Protein AF-A0AAU9RGH9-F1 (afdb_monomer)

InterPro domains:
  IPR029033 Histidine phosphatase superfamily [G3DSA:3.40.50.1240] (1-95)
  IPR029033 Histidine phosphatase superfamily [SSF53254] (16-70)
  I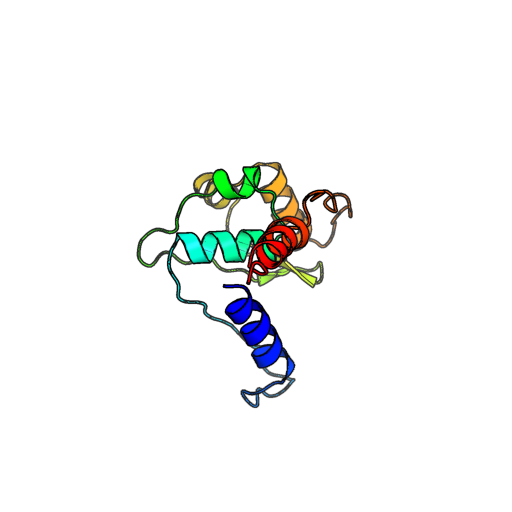PR052765 Phosphoglycerate Mutase-Related [PTHR46192] (3-127)

Solvent-accessible surface area (backbone atoms only — not comparable to full-atom values): 8126 Å² total; per-residue (Å²): 108,69,71,53,56,54,49,49,51,47,48,60,73,66,44,71,80,70,65,55,94,88,57,89,86,82,86,86,88,87,77,52,40,68,60,50,49,53,50,50,24,64,71,72,60,50,47,72,72,57,49,71,46,42,55,68,59,56,93,91,58,83,85,64,69,45,76,22,72,53,75,38,73,19,45,46,83,81,48,54,73,66,57,45,44,73,39,33,48,50,71,69,56,48,53,52,26,47,28,26,42,76,41,72,60,73,86,77,77,78,77,51,91,68,50,65,63,61,66,51,55,63,59,68,69,70,76,84,83,131

Sequence (130 aa):
MLRFLESLWRDVDMNRHQVDPSSELNLVIVSHGLTSRVFLMKWFKWTVEEFERLNNFGNCEFRVMELGASGEYTFGIHHSEEEMLAWGMSKNMIDDQMGRVDGSRDTSNDCCPLHLDEYFDLLDETDDED

pLDDT: mean 78.52, std 18.24, range [40.56, 97.12]

Ra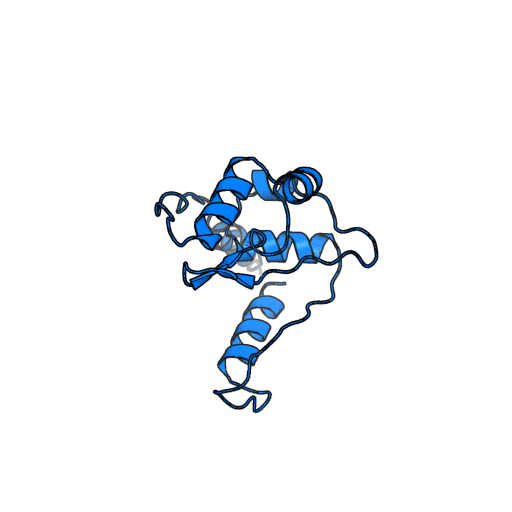dius of gyration: 16.72 Å; Cα contacts (8 Å, |Δi|>4): 103; chains: 1; bounding box: 46×41×41 Å

Mean predicted aligned error: 10.4 Å

Structure (mmCIF, N/CA/C/O backbone):
data_AF-A0AAU9RGH9-F1
#
_entry.id   AF-A0AAU9RGH9-F1
#
loop_
_atom_site.group_PDB
_atom_site.id
_atom_site.type_symbol
_atom_site.label_atom_id
_atom_site.label_alt_id
_atom_site.label_comp_id
_atom_site.label_asym_id
_atom_site.label_entity_id
_atom_site.label_seq_id
_atom_site.pdbx_PDB_ins_code
_atom_site.Cartn_x
_atom_site.Cartn_y
_atom_site.Cartn_z
_atom_site.occupancy
_atom_site.B_iso_or_equiv
_atom_site.auth_seq_id
_atom_site.auth_comp_id
_atom_site.auth_asym_id
_atom_site.auth_atom_id
_atom_site.pdbx_PDB_model_num
ATOM 1 N N . MET A 1 1 ? 13.780 8.301 1.127 1.00 55.81 1 MET A N 1
ATOM 2 C CA . MET A 1 1 ? 12.506 7.664 0.716 1.00 55.81 1 MET A CA 1
ATOM 3 C C . MET A 1 1 ? 11.568 8.647 0.012 1.00 55.81 1 MET A C 1
ATOM 5 O O . MET A 1 1 ? 11.023 8.285 -1.017 1.00 55.81 1 MET A O 1
ATOM 9 N N . LEU A 1 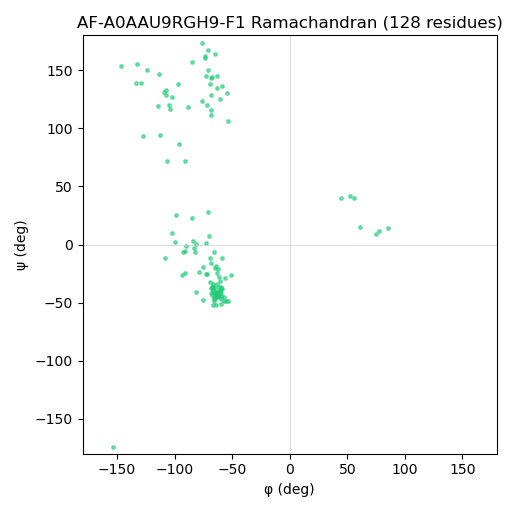2 ? 11.449 9.899 0.476 1.00 50.94 2 LEU A N 1
ATOM 10 C CA . LEU A 1 2 ? 10.700 10.970 -0.213 1.00 50.94 2 LEU A CA 1
ATOM 11 C C . LEU A 1 2 ? 11.141 11.185 -1.670 1.00 50.94 2 LEU A C 1
ATOM 13 O O . LEU A 1 2 ? 10.320 11.082 -2.575 1.00 50.94 2 LEU A O 1
ATOM 17 N N . ARG A 1 3 ? 12.457 11.291 -1.910 1.00 64.62 3 ARG A N 1
ATOM 18 C CA . ARG A 1 3 ? 13.022 11.351 -3.272 1.00 64.62 3 ARG A CA 1
ATOM 19 C C . ARG A 1 3 ? 12.637 10.162 -4.159 1.00 64.62 3 ARG A C 1
ATOM 21 O O . ARG A 1 3 ? 12.584 10.313 -5.369 1.00 64.62 3 ARG A O 1
ATOM 28 N N . PHE A 1 4 ? 12.384 8.987 -3.575 1.00 73.12 4 PHE A N 1
ATOM 29 C CA . PHE A 1 4 ? 11.984 7.806 -4.341 1.00 73.12 4 PHE A CA 1
ATOM 30 C C . PHE A 1 4 ? 10.528 7.912 -4.796 1.00 73.12 4 PHE A C 1
ATOM 32 O O . PHE A 1 4 ? 10.265 7.724 -5.973 1.00 73.12 4 PHE A O 1
ATOM 39 N N . LEU A 1 5 ? 9.605 8.264 -3.896 1.00 67.56 5 LEU A N 1
ATOM 40 C CA . LEU A 1 5 ? 8.184 8.418 -4.226 1.00 67.56 5 LEU A CA 1
ATOM 41 C C . LEU A 1 5 ? 7.939 9.550 -5.227 1.00 67.56 5 LEU A C 1
ATOM 43 O O . LEU A 1 5 ? 7.194 9.365 -6.182 1.00 67.56 5 LEU A O 1
ATOM 47 N N . GLU A 1 6 ? 8.589 10.697 -5.034 1.00 66.81 6 GLU A N 1
ATOM 48 C CA . GLU A 1 6 ? 8.470 11.824 -5.963 1.00 66.81 6 GLU A CA 1
ATOM 49 C C . GLU A 1 6 ? 9.112 11.535 -7.321 1.00 66.81 6 GLU A C 1
ATOM 51 O O . GLU A 1 6 ? 8.532 11.874 -8.351 1.00 66.81 6 GLU A O 1
ATOM 56 N N . SER A 1 7 ? 10.289 10.893 -7.348 1.00 72.00 7 SER A N 1
ATOM 57 C CA . SER A 1 7 ? 10.906 10.477 -8.614 1.00 72.00 7 SER A CA 1
ATOM 58 C C . SER A 1 7 ? 10.049 9.436 -9.318 1.00 72.00 7 SER A C 1
ATOM 60 O O . SER A 1 7 ? 9.861 9.548 -10.519 1.00 72.00 7 SER A O 1
ATOM 62 N N . LEU A 1 8 ? 9.491 8.470 -8.584 1.00 74.56 8 LEU A N 1
ATOM 63 C CA . LEU A 1 8 ? 8.608 7.447 -9.135 1.00 74.56 8 LEU A CA 1
ATOM 64 C C . LEU A 1 8 ? 7.373 8.082 -9.777 1.00 74.56 8 LEU A C 1
ATOM 66 O O . LEU A 1 8 ? 7.077 7.797 -10.932 1.00 74.56 8 LEU A O 1
ATOM 70 N N . TRP A 1 9 ? 6.686 8.969 -9.052 1.00 67.25 9 TRP A N 1
ATOM 71 C CA . TRP A 1 9 ? 5.525 9.685 -9.578 1.00 67.25 9 TRP A CA 1
ATOM 72 C C . TRP A 1 9 ? 5.873 10.514 -10.811 1.00 67.25 9 TRP A C 1
ATOM 74 O O . TRP A 1 9 ? 5.150 10.451 -11.799 1.00 67.25 9 TRP A O 1
ATOM 84 N N . ARG A 1 10 ? 6.997 11.239 -10.792 1.00 71.44 10 ARG A N 1
ATOM 85 C CA . ARG A 1 10 ? 7.466 11.991 -11.963 1.00 71.44 10 ARG A CA 1
ATOM 86 C C . ARG A 1 10 ? 7.817 11.085 -13.136 1.00 71.44 10 ARG A C 1
ATOM 88 O O . ARG A 1 10 ? 7.473 11.415 -14.260 1.00 71.44 10 ARG A O 1
ATOM 95 N N . ASP A 1 11 ? 8.489 9.963 -12.907 1.00 69.94 11 ASP A N 1
ATOM 96 C CA . ASP A 1 11 ? 8.873 9.043 -13.981 1.00 69.94 11 ASP A CA 1
ATOM 97 C C . ASP A 1 11 ? 7.635 8.376 -14.618 1.00 69.94 11 ASP A C 1
ATOM 99 O O . ASP A 1 11 ? 7.606 8.198 -15.841 1.00 69.94 11 ASP A O 1
ATOM 103 N N . VAL A 1 12 ? 6.598 8.079 -13.820 1.00 68.75 12 VAL A N 1
ATOM 104 C CA . VAL A 1 12 ? 5.283 7.610 -14.298 1.00 68.75 12 VAL A CA 1
ATOM 105 C C . VAL A 1 12 ? 4.560 8.708 -15.090 1.00 68.75 12 VAL A C 1
ATOM 107 O O . VAL A 1 12 ? 4.163 8.472 -16.228 1.00 68.75 12 VAL A O 1
ATOM 110 N N . ASP A 1 13 ? 4.436 9.913 -14.529 1.00 64.31 13 ASP A N 1
ATOM 111 C CA . ASP A 1 13 ? 3.696 11.041 -15.121 1.00 64.31 13 ASP A CA 1
ATOM 112 C C . ASP A 1 13 ? 4.351 11.579 -16.405 1.00 64.31 13 ASP A C 1
ATOM 114 O O . ASP A 1 13 ? 3.685 11.868 -17.397 1.00 64.31 13 ASP A O 1
ATOM 118 N N . MET A 1 14 ? 5.686 11.624 -16.450 1.00 64.81 14 MET A N 1
ATOM 119 C CA . MET A 1 14 ? 6.434 12.070 -17.630 1.00 64.81 14 MET A CA 1
ATOM 120 C C . MET A 1 14 ? 6.408 11.058 -18.787 1.00 64.81 14 MET A C 1
ATOM 122 O O . MET A 1 14 ? 7.051 11.302 -19.810 1.00 64.81 14 MET A O 1
ATOM 126 N N . ASN A 1 15 ? 5.715 9.920 -18.631 1.00 61.25 15 ASN A N 1
ATOM 127 C CA . ASN A 1 15 ? 5.664 8.815 -19.588 1.00 61.25 15 ASN A CA 1
ATOM 128 C C . ASN A 1 15 ? 7.060 8.478 -20.149 1.00 61.25 15 ASN A C 1
ATOM 130 O O . ASN A 1 15 ? 7.266 8.245 -21.345 1.00 61.25 15 ASN A O 1
ATOM 134 N N . ARG A 1 16 ? 8.069 8.507 -19.266 1.00 56.69 16 ARG A N 1
ATOM 135 C CA . ARG A 1 16 ? 9.487 8.425 -19.646 1.00 56.69 16 ARG A CA 1
ATOM 136 C C . ARG A 1 16 ? 9.829 7.100 -20.328 1.00 56.69 16 ARG A C 1
ATOM 138 O O . ARG A 1 16 ? 10.809 7.007 -21.065 1.00 56.69 16 ARG A O 1
ATOM 145 N N . HIS A 1 17 ? 8.996 6.091 -20.098 1.00 57.62 17 HIS A N 1
ATOM 146 C CA . HIS A 1 17 ? 9.104 4.759 -20.672 1.00 57.62 17 HIS A CA 1
ATOM 147 C C . HIS A 1 17 ? 8.474 4.627 -22.071 1.00 57.62 17 HIS A C 1
ATOM 149 O O . HIS A 1 17 ? 8.524 3.534 -22.625 1.00 57.62 17 HIS A O 1
ATOM 155 N N . GLN A 1 18 ? 7.946 5.713 -22.663 1.00 55.78 18 GLN A N 1
ATOM 156 C CA . GLN A 1 18 ? 7.280 5.708 -23.978 1.00 55.78 18 GLN A CA 1
ATOM 157 C C . GLN A 1 18 ? 6.176 4.647 -24.055 1.00 55.78 18 GLN A C 1
ATOM 159 O O . GLN A 1 18 ? 6.045 3.920 -25.039 1.00 55.78 18 GLN A O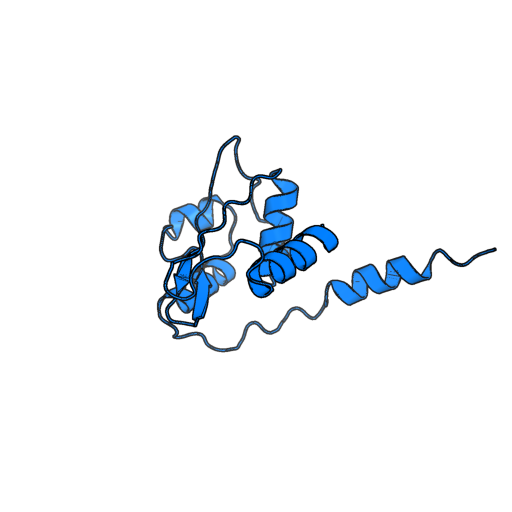 1
ATOM 1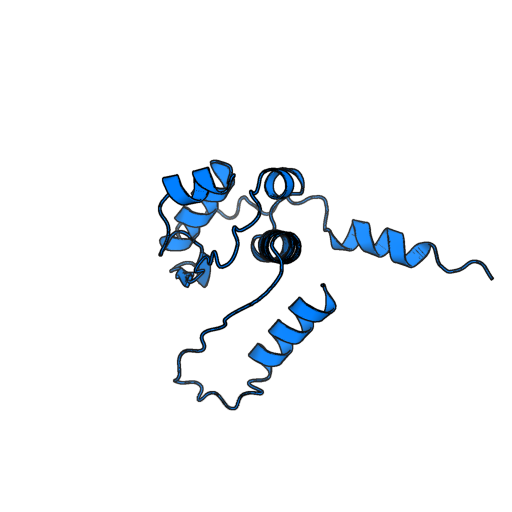64 N N . VAL A 1 19 ? 5.411 4.533 -22.973 1.00 59.81 19 VAL A N 1
ATOM 165 C CA . VAL A 1 19 ? 4.306 3.590 -22.873 1.00 59.81 19 VAL A CA 1
ATOM 166 C C . VAL A 1 19 ? 3.168 4.192 -23.683 1.00 59.81 19 VAL A C 1
ATOM 168 O O . VAL A 1 19 ? 2.793 5.353 -23.488 1.00 59.81 19 VAL A O 1
ATOM 171 N N . ASP A 1 20 ? 2.681 3.439 -24.666 1.00 62.25 20 ASP A N 1
ATOM 172 C CA . ASP A 1 20 ? 1.555 3.868 -25.484 1.00 62.25 20 ASP A CA 1
ATOM 173 C C . ASP A 1 20 ? 0.385 4.217 -24.549 1.00 62.25 20 ASP A C 1
ATOM 175 O O . ASP A 1 20 ? 0.080 3.410 -23.669 1.00 62.25 20 ASP A O 1
ATOM 179 N N . PRO A 1 21 ? -0.273 5.382 -24.681 1.00 62.38 21 PRO A N 1
ATOM 180 C CA . PRO A 1 21 ? -1.373 5.768 -23.796 1.00 62.38 21 PRO A CA 1
ATOM 181 C C . PRO A 1 21 ? -2.560 4.792 -23.794 1.00 62.38 21 PRO A C 1
ATOM 183 O O . PRO A 1 21 ? -3.429 4.914 -22.936 1.00 62.38 21 PRO A O 1
ATOM 186 N N . SER A 1 22 ? -2.615 3.836 -24.730 1.00 64.69 22 SER A N 1
ATOM 187 C CA . SER A 1 22 ? -3.597 2.746 -24.722 1.00 64.69 22 SER A CA 1
ATOM 188 C C . SER A 1 22 ? -3.142 1.478 -23.984 1.00 64.69 22 SER A C 1
ATOM 190 O O . SER A 1 22 ? -3.930 0.548 -23.829 1.00 64.69 22 SER A O 1
ATOM 192 N N . SER A 1 23 ? -1.889 1.426 -23.525 1.00 68.06 23 SER A N 1
ATOM 193 C CA . SER A 1 23 ? -1.315 0.265 -22.844 1.00 68.06 23 SER A CA 1
ATOM 194 C C . SER A 1 23 ? -1.363 0.402 -21.322 1.00 68.06 23 SER A C 1
ATOM 196 O O . SER A 1 23 ? -1.107 1.464 -20.757 1.00 68.06 23 SER A O 1
ATOM 198 N N . GLU A 1 24 ? -1.704 -0.699 -20.655 1.00 74.06 24 GLU A N 1
ATOM 199 C CA . GLU A 1 24 ? -1.782 -0.777 -19.197 1.00 74.06 24 GLU A CA 1
ATOM 200 C C . GLU A 1 24 ? -0.374 -0.756 -18.582 1.00 74.06 24 GLU A C 1
ATOM 202 O O . GLU A 1 24 ? 0.454 -1.635 -18.843 1.00 74.06 24 GLU A O 1
ATOM 207 N N . LEU A 1 25 ? -0.094 0.248 -17.745 1.00 80.12 25 LEU A N 1
ATOM 208 C CA . LEU A 1 25 ? 1.164 0.350 -17.010 1.00 80.12 25 LEU A CA 1
ATOM 209 C C . LEU A 1 25 ? 1.063 -0.400 -15.679 1.00 80.12 25 LEU A C 1
ATOM 211 O O . LEU A 1 25 ? 0.296 -0.018 -14.801 1.00 80.12 25 LEU A O 1
ATOM 215 N N . ASN A 1 26 ? 1.906 -1.417 -15.504 1.00 86.06 26 ASN A N 1
ATOM 216 C CA . ASN A 1 26 ? 2.054 -2.142 -14.245 1.00 86.06 26 ASN A CA 1
ATOM 217 C C . ASN A 1 26 ? 3.409 -1.820 -13.606 1.00 86.06 26 ASN A C 1
ATOM 219 O O . ASN A 1 26 ? 4.448 -1.906 -14.265 1.00 86.06 26 ASN A O 1
ATOM 223 N N . LEU A 1 27 ? 3.406 -1.479 -12.316 1.00 87.06 27 LEU A N 1
ATOM 224 C CA . LEU A 1 27 ? 4.614 -1.161 -11.559 1.00 87.06 27 LEU A CA 1
ATOM 225 C C . LEU A 1 27 ? 4.961 -2.290 -10.583 1.00 87.06 27 LEU A C 1
ATOM 227 O O . LEU A 1 27 ? 4.117 -2.736 -9.811 1.00 87.06 27 LEU A O 1
ATOM 231 N N . VAL A 1 28 ? 6.235 -2.690 -10.559 1.00 91.25 28 VAL A N 1
ATOM 232 C CA . VAL A 1 28 ? 6.782 -3.602 -9.545 1.00 91.25 28 VAL A CA 1
ATOM 233 C C . VAL A 1 28 ? 7.810 -2.856 -8.702 1.00 91.25 28 VAL A C 1
ATOM 235 O O . VAL A 1 28 ? 8.831 -2.399 -9.214 1.00 91.25 28 VAL A O 1
ATOM 238 N N . ILE A 1 29 ? 7.553 -2.753 -7.397 1.00 89.88 29 ILE A N 1
ATOM 239 C CA . ILE A 1 29 ? 8.460 -2.124 -6.432 1.00 89.88 29 ILE A CA 1
ATOM 240 C C . ILE A 1 29 ? 9.156 -3.223 -5.629 1.00 89.88 29 ILE A C 1
ATOM 242 O O . ILE A 1 29 ? 8.513 -3.958 -4.885 1.00 89.88 29 ILE A O 1
ATOM 246 N N . VAL A 1 30 ? 10.482 -3.315 -5.751 1.00 92.25 30 VAL A N 1
ATOM 247 C CA . VAL A 1 30 ? 11.309 -4.238 -4.958 1.00 92.25 30 VAL A CA 1
ATOM 248 C C . VAL A 1 30 ? 12.049 -3.440 -3.893 1.00 92.25 30 VAL A C 1
ATOM 250 O O . VAL A 1 30 ? 12.814 -2.529 -4.210 1.00 92.25 30 VAL A O 1
ATOM 253 N N . SER A 1 31 ? 11.810 -3.758 -2.621 1.00 90.38 31 SER A N 1
ATOM 254 C CA . SER A 1 31 ? 12.391 -3.016 -1.502 1.00 90.38 31 SER A CA 1
ATOM 255 C C . SER A 1 31 ? 12.531 -3.864 -0.233 1.00 90.38 31 SER A C 1
ATOM 257 O O . SER A 1 31 ? 12.281 -5.067 -0.231 1.00 90.38 31 SER A O 1
ATOM 259 N N . HIS A 1 32 ? 12.949 -3.226 0.861 1.00 90.94 32 HIS A N 1
ATOM 260 C CA . HIS A 1 32 ? 13.020 -3.825 2.191 1.00 90.94 32 HIS A CA 1
ATOM 261 C C . HIS A 1 32 ? 11.669 -3.728 2.917 1.00 90.94 32 HIS A C 1
ATOM 263 O O . HIS A 1 32 ? 10.864 -2.837 2.634 1.00 90.94 32 HIS A O 1
ATOM 269 N N . GLY A 1 33 ? 11.430 -4.608 3.897 1.00 90.81 33 GLY A N 1
ATOM 270 C CA . GLY A 1 33 ? 10.150 -4.673 4.618 1.00 90.81 33 GLY A CA 1
ATOM 271 C C . GLY A 1 33 ? 9.748 -3.350 5.282 1.00 90.81 33 GLY A C 1
ATOM 272 O O . GLY A 1 33 ? 8.619 -2.897 5.109 1.00 90.81 33 GLY A O 1
ATOM 273 N N . LEU A 1 34 ? 10.686 -2.679 5.963 1.00 91.75 34 LEU A N 1
ATOM 274 C CA . LEU A 1 34 ? 10.427 -1.378 6.592 1.00 91.75 34 LEU A CA 1
ATOM 275 C C . LEU A 1 34 ? 10.112 -0.294 5.551 1.00 91.75 34 LEU A C 1
ATOM 277 O O . LEU A 1 34 ? 9.138 0.439 5.694 1.00 91.75 34 LEU A O 1
ATOM 281 N N . THR A 1 35 ? 10.905 -0.215 4.480 1.00 90.75 35 THR A N 1
ATOM 282 C CA . THR A 1 35 ? 10.696 0.756 3.396 1.00 90.75 35 THR A CA 1
ATOM 283 C C . THR A 1 35 ? 9.342 0.565 2.720 1.00 90.75 35 THR A C 1
ATOM 285 O O . THR A 1 35 ? 8.656 1.545 2.451 1.00 90.75 35 THR A O 1
ATOM 288 N N . SER A 1 36 ? 8.925 -0.684 2.515 1.00 92.62 36 SER A N 1
ATOM 289 C CA . SER A 1 36 ? 7.621 -1.014 1.932 1.00 92.62 36 SER A CA 1
ATOM 290 C C . SER A 1 36 ? 6.474 -0.578 2.845 1.00 92.62 36 SER A C 1
ATOM 292 O O . SER A 1 36 ? 5.517 0.024 2.376 1.00 92.62 36 SER A O 1
ATOM 294 N N . ARG A 1 37 ? 6.583 -0.782 4.164 1.00 94.19 37 ARG A N 1
ATOM 295 C CA . ARG A 1 37 ? 5.566 -0.304 5.117 1.00 94.19 37 ARG A CA 1
ATOM 296 C C . ARG A 1 37 ? 5.442 1.218 5.136 1.00 94.19 37 ARG A C 1
ATOM 298 O O . ARG A 1 37 ? 4.327 1.722 5.151 1.00 94.19 37 ARG A O 1
ATOM 305 N N . VAL A 1 38 ? 6.559 1.948 5.113 1.00 91.81 38 VAL A N 1
ATOM 306 C CA . VAL A 1 38 ? 6.527 3.423 5.080 1.00 91.81 38 VAL A CA 1
ATOM 307 C C . VAL A 1 38 ? 5.960 3.922 3.747 1.00 91.81 38 VAL A C 1
ATOM 309 O O . VAL A 1 38 ? 5.193 4.882 3.728 1.00 91.81 38 VAL A O 1
ATOM 31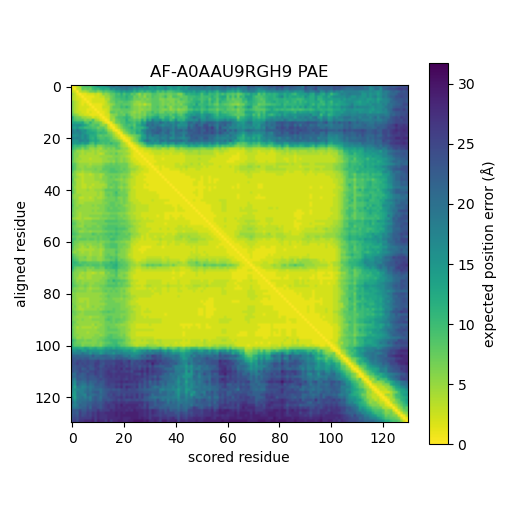2 N N . PHE A 1 39 ? 6.270 3.241 2.638 1.00 91.50 39 PHE A N 1
ATOM 313 C CA . PHE A 1 39 ? 5.630 3.503 1.349 1.00 91.50 39 PHE A CA 1
ATOM 314 C C . PHE A 1 39 ? 4.105 3.358 1.447 1.00 91.50 39 PHE A C 1
ATOM 316 O O . PHE A 1 39 ? 3.394 4.276 1.051 1.00 91.50 39 PHE A O 1
ATOM 323 N N . LEU A 1 40 ? 3.604 2.261 2.027 1.00 93.06 40 LEU A N 1
ATOM 324 C CA . LEU A 1 40 ? 2.164 2.031 2.193 1.00 93.06 40 LEU A CA 1
ATOM 325 C C . LEU A 1 40 ? 1.510 3.050 3.126 1.00 93.06 40 LEU A C 1
ATOM 327 O O . LEU A 1 40 ? 0.441 3.559 2.803 1.00 93.06 40 LEU A O 1
ATOM 331 N N . MET A 1 41 ? 2.171 3.397 4.234 1.00 92.25 41 MET A N 1
ATOM 332 C CA . MET A 1 41 ? 1.709 4.448 5.141 1.00 92.25 41 MET A CA 1
ATOM 333 C C . MET A 1 41 ? 1.510 5.767 4.393 1.00 92.25 41 MET A C 1
ATOM 335 O O . MET A 1 41 ? 0.445 6.370 4.491 1.00 92.25 41 MET A O 1
ATOM 339 N N . LYS A 1 42 ? 2.499 6.191 3.592 1.00 86.94 42 LYS A N 1
ATOM 340 C CA . LYS A 1 42 ? 2.392 7.422 2.801 1.00 86.94 42 LYS A CA 1
ATOM 341 C C . LY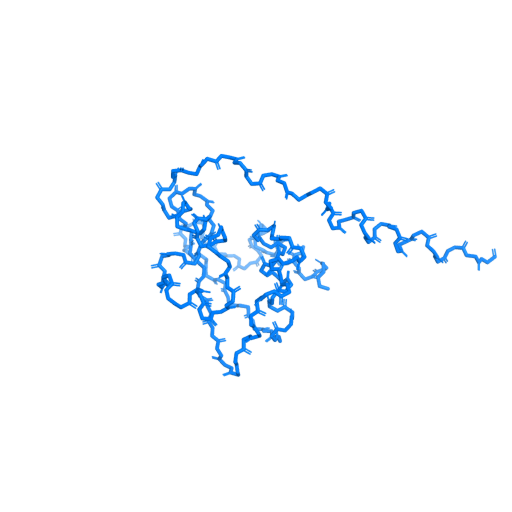S A 1 42 ? 1.356 7.304 1.678 1.00 86.94 42 LYS A C 1
ATOM 343 O O . LYS A 1 42 ? 0.646 8.271 1.423 1.00 86.94 42 LYS A O 1
ATOM 348 N N . TRP A 1 43 ? 1.246 6.145 1.028 1.00 89.69 43 TRP A N 1
ATOM 349 C CA . TRP A 1 43 ? 0.296 5.927 -0.066 1.00 89.69 43 TRP A CA 1
ATOM 350 C C . TRP A 1 43 ? -1.159 5.996 0.406 1.00 89.69 43 TRP A C 1
ATOM 352 O O . TRP A 1 43 ? -1.972 6.707 -0.178 1.00 89.69 43 TRP A O 1
ATOM 362 N N . PHE A 1 44 ? -1.481 5.283 1.484 1.00 91.31 44 PHE A N 1
ATOM 363 C CA . PHE A 1 44 ? -2.836 5.212 2.026 1.00 91.31 44 PHE A CA 1
ATOM 364 C C . PHE A 1 44 ? -3.145 6.288 3.066 1.00 91.31 44 PHE A C 1
ATOM 366 O O . PHE A 1 44 ? -4.280 6.361 3.532 1.00 91.31 44 PHE A O 1
ATOM 373 N N . LYS A 1 45 ? -2.161 7.139 3.386 1.00 89.31 45 LYS A N 1
ATOM 374 C CA . LYS A 1 45 ? -2.243 8.175 4.425 1.00 89.31 45 LYS A CA 1
ATOM 375 C C . LYS A 1 45 ? -2.624 7.593 5.792 1.00 89.31 45 LYS A C 1
ATOM 377 O O . LYS A 1 45 ? -3.421 8.177 6.518 1.00 89.31 45 LYS A O 1
ATOM 382 N N . TRP A 1 46 ? -2.069 6.429 6.117 1.00 91.81 46 TRP A N 1
ATOM 383 C CA . TRP A 1 46 ? -2.295 5.779 7.405 1.00 91.81 46 TRP A CA 1
ATOM 384 C C . TRP A 1 46 ? -1.594 6.522 8.538 1.00 91.81 46 TRP A C 1
ATOM 386 O O . TRP A 1 46 ? -0.532 7.121 8.338 1.00 91.81 46 TRP A O 1
ATOM 396 N N . THR A 1 47 ? -2.174 6.453 9.734 1.00 89.69 47 THR A N 1
ATOM 397 C CA . THR A 1 47 ? -1.596 7.087 10.924 1.00 89.69 47 THR A CA 1
ATOM 398 C C . THR A 1 47 ? -0.339 6.353 11.399 1.00 89.69 47 THR A C 1
ATOM 400 O O . THR A 1 47 ? -0.042 5.233 10.968 1.00 89.69 47 THR A O 1
ATOM 403 N N . VAL A 1 48 ? 0.422 6.969 12.311 1.00 92.75 48 VAL A N 1
ATOM 404 C CA . VAL A 1 48 ? 1.601 6.325 12.921 1.00 92.75 48 VAL A CA 1
ATOM 405 C C . VAL A 1 48 ? 1.188 5.048 13.655 1.00 92.75 48 VAL A C 1
ATOM 407 O O . VAL A 1 48 ? 1.832 4.015 13.498 1.00 92.75 48 VAL A O 1
ATOM 410 N N . GLU A 1 49 ? 0.071 5.078 14.379 1.00 93.88 49 GLU A N 1
ATOM 411 C CA . GLU A 1 49 ? -0.452 3.929 15.120 1.00 93.88 49 GLU A CA 1
ATOM 412 C C . GLU A 1 49 ? -0.885 2.791 14.187 1.00 93.88 49 GLU A C 1
ATOM 414 O O . GLU A 1 49 ? -0.705 1.615 14.506 1.00 93.88 49 GLU A O 1
ATOM 419 N N . GLU A 1 50 ? -1.462 3.119 13.030 1.00 94.50 50 GLU A N 1
ATOM 420 C CA . GLU A 1 50 ? -1.789 2.141 11.991 1.00 94.50 50 GLU A CA 1
ATOM 421 C C . GLU A 1 50 ? -0.523 1.551 11.367 1.00 94.50 50 GLU A C 1
ATOM 423 O O . GLU A 1 50 ? -0.416 0.334 11.212 1.00 94.50 50 GLU A O 1
ATOM 428 N N . PHE A 1 51 ? 0.473 2.391 11.075 1.00 93.69 51 PHE A N 1
ATOM 429 C CA . PHE A 1 51 ? 1.765 1.949 10.565 1.00 93.69 51 PHE A CA 1
ATOM 430 C C . PHE A 1 51 ? 2.472 1.002 11.534 1.00 93.69 51 PHE A C 1
ATOM 432 O O . PHE A 1 51 ? 2.967 -0.042 11.102 1.00 93.69 51 PHE A O 1
ATOM 439 N N . GLU A 1 52 ? 2.524 1.328 12.825 1.00 94.06 52 GLU A N 1
ATOM 440 C CA . GLU A 1 52 ? 3.204 0.527 13.847 1.00 94.06 52 GLU A CA 1
ATOM 441 C C . GLU A 1 52 ? 2.617 -0.883 13.976 1.00 94.06 52 GLU A C 1
ATOM 443 O O . GLU A 1 52 ? 3.363 -1.829 14.234 1.00 94.06 52 GLU A O 1
ATOM 448 N N . ARG A 1 53 ? 1.311 -1.042 13.718 1.00 95.00 53 ARG A N 1
ATOM 449 C CA . ARG A 1 53 ? 0.612 -2.338 13.742 1.00 95.00 53 ARG A CA 1
ATOM 450 C C . ARG A 1 53 ? 0.967 -3.256 12.580 1.00 95.00 53 ARG A C 1
ATOM 452 O O . ARG A 1 53 ? 0.830 -4.469 12.718 1.00 95.00 53 ARG A O 1
ATOM 459 N N . LEU A 1 54 ? 1.401 -2.703 11.449 1.00 95.56 54 LEU A N 1
ATOM 460 C CA . LEU A 1 54 ? 1.699 -3.497 10.262 1.00 95.56 54 LEU A CA 1
ATOM 461 C C . LEU A 1 54 ? 2.851 -4.472 10.516 1.00 95.56 54 LEU A C 1
ATOM 463 O O . LEU A 1 54 ? 3.922 -4.108 11.000 1.00 95.56 54 LEU A O 1
ATOM 467 N N . ASN A 1 55 ? 2.671 -5.710 10.081 1.00 95.06 55 ASN A N 1
ATOM 468 C CA . ASN A 1 55 ? 3.739 -6.693 10.037 1.00 95.06 55 ASN A CA 1
ATOM 469 C C . ASN A 1 55 ? 4.714 -6.362 8.901 1.00 95.06 55 ASN A C 1
ATOM 471 O O . ASN A 1 55 ? 4.328 -5.886 7.829 1.00 95.06 55 ASN A O 1
ATOM 475 N N . ASN A 1 56 ? 6.002 -6.632 9.125 1.00 92.25 56 ASN A N 1
ATOM 476 C CA . ASN A 1 56 ? 6.977 -6.600 8.039 1.00 92.25 56 ASN A CA 1
ATOM 477 C C . ASN A 1 56 ? 6.626 -7.665 6.999 1.00 92.25 56 ASN A C 1
ATOM 479 O O . ASN A 1 56 ? 6.198 -8.761 7.351 1.00 92.25 56 ASN A O 1
ATOM 483 N N . PHE A 1 57 ? 6.882 -7.342 5.735 1.00 92.31 57 PHE A N 1
ATOM 484 C CA . PHE A 1 57 ? 6.845 -8.321 4.657 1.00 92.31 57 PHE A CA 1
ATOM 485 C C . PHE A 1 57 ? 7.856 -9.438 4.947 1.00 92.31 57 PHE A C 1
ATOM 487 O O . PHE A 1 57 ? 8.996 -9.167 5.346 1.00 92.31 57 PHE A O 1
ATOM 494 N N . GLY A 1 58 ? 7.445 -10.682 4.728 1.00 91.94 58 GLY A N 1
ATOM 495 C CA . GLY A 1 58 ? 8.326 -11.836 4.670 1.00 91.94 58 GLY A CA 1
ATOM 496 C C . GLY A 1 58 ? 9.288 -11.756 3.482 1.00 91.94 58 GLY A C 1
ATOM 497 O O . GLY A 1 58 ? 9.097 -10.994 2.531 1.00 91.94 58 GLY A O 1
ATOM 498 N N . ASN A 1 59 ? 10.347 -12.566 3.519 1.00 91.12 59 ASN A N 1
ATOM 499 C CA . ASN A 1 59 ? 11.286 -12.645 2.401 1.00 91.12 59 ASN A CA 1
ATOM 500 C C . ASN A 1 59 ? 10.557 -13.112 1.137 1.00 91.12 59 ASN A C 1
ATOM 502 O O . ASN A 1 59 ? 9.941 -14.175 1.140 1.00 91.12 59 ASN A O 1
ATOM 506 N N . CYS A 1 60 ? 10.672 -12.322 0.066 1.00 91.25 60 CYS A N 1
ATOM 507 C CA . CYS A 1 60 ? 9.988 -12.552 -1.210 1.00 91.25 60 CYS A CA 1
ATOM 508 C C . CYS A 1 60 ? 8.447 -12.540 -1.127 1.00 91.25 60 CYS A C 1
ATOM 510 O O . CYS A 1 60 ? 7.796 -12.976 -2.074 1.00 91.25 60 CYS A O 1
ATOM 512 N N . GLU A 1 61 ? 7.859 -12.032 -0.038 1.00 94.56 61 GLU A N 1
ATOM 513 C CA . GLU A 1 61 ? 6.426 -11.731 0.012 1.00 94.56 61 GLU A CA 1
ATOM 514 C C . GLU A 1 61 ? 6.120 -10.552 -0.919 1.00 94.56 61 GLU A C 1
ATOM 516 O O . GLU A 1 61 ? 6.903 -9.604 -1.025 1.00 94.56 61 GLU A O 1
ATOM 521 N N . PHE A 1 62 ? 4.964 -10.596 -1.575 1.00 95.12 62 PHE A N 1
ATOM 522 C CA . PHE A 1 62 ? 4.450 -9.494 -2.375 1.00 95.12 62 PHE A CA 1
ATOM 523 C C . PHE A 1 62 ? 2.987 -9.241 -2.028 1.00 95.12 62 PHE A C 1
ATOM 525 O O . PHE A 1 62 ? 2.275 -10.132 -1.571 1.00 95.12 62 PHE A O 1
ATOM 532 N N . ARG A 1 63 ? 2.545 -8.008 -2.267 1.00 95.75 63 ARG A N 1
ATOM 533 C CA . ARG A 1 63 ? 1.146 -7.602 -2.151 1.00 95.75 63 ARG A CA 1
ATOM 534 C C . ARG A 1 63 ? 0.785 -6.797 -3.384 1.00 95.75 63 ARG A C 1
ATOM 536 O O . ARG A 1 63 ? 1.592 -6.005 -3.865 1.00 95.75 63 ARG A O 1
ATOM 543 N N . VAL A 1 64 ? -0.410 -7.039 -3.896 1.00 96.50 64 VAL A N 1
ATOM 544 C CA . VAL A 1 64 ? -0.928 -6.413 -5.117 1.00 96.50 64 VAL A CA 1
ATOM 545 C C . VAL A 1 64 ? -1.896 -5.306 -4.742 1.00 96.50 64 VAL A C 1
ATOM 547 O O . VAL A 1 64 ? -2.843 -5.553 -4.002 1.00 96.50 64 VAL A O 1
ATOM 550 N N . MET A 1 65 ? -1.653 -4.114 -5.270 1.00 95.12 65 MET A N 1
ATOM 551 C CA . MET A 1 65 ? -2.594 -3.003 -5.232 1.00 95.12 65 MET A CA 1
ATOM 552 C C . MET A 1 65 ? -3.156 -2.823 -6.635 1.00 95.12 65 MET A C 1
ATOM 554 O O . MET A 1 65 ? -2.385 -2.705 -7.584 1.00 95.12 65 MET A O 1
ATOM 558 N N . GLU A 1 66 ? -4.475 -2.774 -6.759 1.00 93.62 66 GLU A N 1
ATOM 559 C CA . GLU A 1 66 ? -5.153 -2.540 -8.035 1.00 93.62 66 GLU A CA 1
ATOM 560 C C . GLU A 1 66 ? -6.087 -1.336 -7.924 1.00 93.62 66 GLU A C 1
ATOM 562 O O . GLU A 1 66 ? -6.569 -1.012 -6.838 1.00 93.62 66 GLU A O 1
ATOM 567 N N . LEU A 1 67 ? -6.287 -0.636 -9.040 1.00 90.88 67 LEU A N 1
ATOM 568 C CA . LEU A 1 67 ? -7.168 0.519 -9.123 1.00 90.88 67 LEU A CA 1
ATOM 569 C C . LEU A 1 67 ? -8.629 0.074 -8.960 1.00 90.88 67 LEU A C 1
ATOM 571 O O . LEU A 1 67 ? -9.175 -0.603 -9.827 1.00 90.88 67 LEU A O 1
ATOM 575 N N . GLY A 1 68 ? -9.257 0.456 -7.848 1.00 89.12 68 GLY A N 1
ATOM 576 C CA . GLY A 1 68 ? -10.667 0.181 -7.584 1.00 89.12 68 GLY A CA 1
ATOM 577 C C . GLY A 1 68 ? -11.615 1.090 -8.357 1.00 89.12 68 GLY A C 1
ATOM 578 O O . GLY A 1 68 ? -11.205 2.063 -8.996 1.00 89.12 68 GLY A O 1
ATOM 579 N N . ALA A 1 69 ? -12.918 0.808 -8.260 1.00 86.94 69 ALA A N 1
ATOM 580 C CA . ALA A 1 69 ? -13.944 1.610 -8.926 1.00 86.94 69 ALA A CA 1
ATOM 581 C C . ALA A 1 69 ? -14.009 3.054 -8.391 1.00 86.94 69 ALA A C 1
ATOM 583 O O . ALA A 1 69 ? -14.517 3.939 -9.079 1.00 86.94 69 ALA A O 1
ATOM 584 N N . SER A 1 70 ? -13.458 3.314 -7.196 1.00 81.38 70 SER A N 1
ATOM 585 C CA . SER A 1 70 ? -13.306 4.668 -6.647 1.00 81.38 70 SER A CA 1
ATOM 586 C C . SER A 1 70 ? -12.277 5.532 -7.390 1.00 81.38 70 SER A C 1
ATOM 588 O O . SER A 1 70 ? -12.199 6.732 -7.133 1.00 81.38 70 SER A O 1
ATOM 590 N N . GLY A 1 71 ? -11.461 4.942 -8.270 1.00 85.31 71 GLY A N 1
ATOM 591 C CA . GLY A 1 71 ? -10.297 5.607 -8.856 1.00 85.31 71 GLY A CA 1
ATOM 592 C C . GLY A 1 71 ? -9.093 5.676 -7.911 1.00 85.31 71 GLY A C 1
ATOM 593 O O . GLY A 1 71 ? -8.123 6.372 -8.204 1.00 85.31 71 GLY A O 1
ATOM 594 N N . GLU A 1 72 ? -9.125 4.951 -6.790 1.00 87.19 72 GLU A N 1
ATOM 595 C CA . GLU A 1 72 ? -7.991 4.798 -5.882 1.00 87.19 72 GLU A CA 1
ATOM 596 C C . GLU A 1 72 ? -7.483 3.354 -5.881 1.00 87.19 72 GLU A C 1
ATOM 598 O O . GLU A 1 72 ? -8.256 2.403 -5.988 1.00 87.19 72 GLU A O 1
ATOM 603 N N . TYR A 1 73 ? -6.173 3.177 -5.710 1.00 91.94 73 TYR A N 1
ATOM 604 C CA . TYR A 1 73 ? -5.594 1.847 -5.530 1.00 91.94 73 TYR A CA 1
ATOM 605 C C . TYR A 1 73 ? -6.034 1.232 -4.199 1.00 91.94 73 TYR A C 1
ATOM 607 O O . TYR A 1 73 ? -6.139 1.941 -3.199 1.00 91.94 73 TYR A O 1
ATOM 615 N N . THR A 1 74 ? -6.253 -0.081 -4.180 1.00 94.88 74 THR A N 1
ATOM 616 C CA . THR A 1 74 ? -6.680 -0.842 -3.001 1.00 94.88 74 THR A CA 1
ATOM 617 C C . THR A 1 74 ? -6.097 -2.254 -2.988 1.00 94.88 74 THR A C 1
ATOM 619 O O . THR A 1 74 ? -5.797 -2.827 -4.038 1.00 94.88 74 THR A O 1
ATOM 622 N N . PHE A 1 75 ? -5.955 -2.828 -1.793 1.00 96.75 75 PHE A N 1
ATOM 623 C CA . PHE A 1 75 ? -5.687 -4.256 -1.610 1.00 96.75 75 PHE A CA 1
ATOM 624 C C . PHE A 1 75 ? -6.938 -5.134 -1.768 1.00 96.75 75 PHE A C 1
ATOM 626 O O . PHE A 1 75 ? -6.810 -6.307 -2.109 1.00 96.75 75 PHE A O 1
ATOM 633 N N . GLY A 1 76 ? -8.139 -4.584 -1.564 1.00 94.12 76 GLY A N 1
ATOM 634 C CA . GLY A 1 76 ? -9.379 -5.366 -1.451 1.00 94.12 76 GLY A CA 1
ATOM 635 C C . GLY A 1 76 ? -9.819 -6.115 -2.716 1.00 94.12 76 GLY A C 1
ATOM 636 O O . GLY A 1 76 ? -10.776 -6.877 -2.663 1.00 94.12 76 GLY A O 1
ATOM 637 N N . ILE A 1 77 ? -9.140 -5.915 -3.852 1.00 94.19 77 ILE A N 1
ATOM 638 C CA . ILE A 1 77 ? -9.419 -6.634 -5.107 1.00 94.19 77 ILE A CA 1
ATOM 639 C C . ILE A 1 77 ? -8.757 -8.017 -5.126 1.00 94.19 77 ILE A C 1
ATOM 641 O O . ILE A 1 77 ? -9.363 -8.984 -5.582 1.00 94.19 77 ILE A O 1
ATOM 645 N N . HIS A 1 78 ? -7.518 -8.121 -4.634 1.00 95.38 78 HIS A N 1
ATOM 646 C CA . HIS A 1 78 ? -6.707 -9.346 -4.731 1.00 95.38 78 HIS A CA 1
ATOM 647 C C . HIS A 1 78 ? -6.523 -10.076 -3.406 1.00 95.38 78 HIS A C 1
ATOM 649 O O . HIS A 1 78 ? -6.032 -11.202 -3.414 1.00 95.38 78 HIS A O 1
ATOM 655 N N . HIS A 1 79 ? -6.889 -9.448 -2.287 1.00 96.31 79 HIS A N 1
ATOM 656 C CA . HIS A 1 79 ? -6.601 -9.959 -0.948 1.00 96.31 79 HIS A CA 1
ATOM 657 C C . HIS A 1 79 ? -7.858 -9.991 -0.090 1.00 96.31 79 HIS A C 1
ATOM 659 O O . HIS A 1 79 ? -8.670 -9.066 -0.104 1.00 96.31 79 HIS A O 1
ATOM 665 N N . SER A 1 80 ? -7.990 -11.068 0.674 1.00 96.00 80 SER A N 1
ATOM 666 C CA . SER A 1 80 ? -9.078 -11.280 1.628 1.00 96.00 80 SER A CA 1
ATOM 667 C C . SER A 1 80 ? -8.928 -10.415 2.887 1.00 96.00 80 SER A C 1
ATOM 669 O O . SER A 1 80 ? -7.833 -9.953 3.227 1.00 96.00 80 SER A O 1
ATOM 671 N N . GLU A 1 81 ? -10.027 -10.218 3.627 1.00 96.00 81 GLU A N 1
ATOM 672 C CA . GLU A 1 81 ? -9.971 -9.544 4.932 1.00 96.00 81 GLU A CA 1
ATOM 673 C C . GLU A 1 81 ? -9.058 -10.298 5.909 1.00 96.00 81 GLU A C 1
ATOM 675 O O . GLU A 1 81 ? -8.318 -9.673 6.668 1.00 96.00 81 GLU A O 1
ATOM 680 N N . GLU A 1 82 ? -9.054 -11.632 5.868 1.00 96.94 82 GLU A N 1
ATOM 681 C CA . GLU A 1 82 ? -8.208 -12.468 6.718 1.00 96.94 82 GLU A CA 1
ATOM 682 C C . GLU A 1 82 ? -6.713 -12.250 6.453 1.00 96.94 82 GLU A C 1
ATOM 684 O O . GLU A 1 82 ? -5.928 -12.182 7.401 1.00 96.94 82 GLU A O 1
ATOM 689 N N . GLU A 1 83 ? -6.310 -12.103 5.188 1.00 96.75 83 GLU A N 1
ATOM 690 C CA . GLU A 1 83 ? -4.926 -11.783 4.820 1.00 96.75 83 GLU A CA 1
ATOM 691 C C . GLU A 1 83 ? -4.531 -10.390 5.309 1.00 96.75 83 GLU A C 1
ATOM 693 O O . GLU A 1 83 ? -3.490 -10.230 5.949 1.00 96.75 83 GLU A O 1
ATOM 698 N N . MET A 1 84 ? -5.395 -9.393 5.098 1.00 96.88 84 MET A N 1
ATOM 699 C CA . MET A 1 84 ? -5.155 -8.032 5.578 1.00 96.88 84 MET A CA 1
ATOM 700 C C . MET A 1 84 ? -5.041 -7.970 7.109 1.00 96.88 84 MET A C 1
ATOM 702 O O . MET A 1 84 ? -4.137 -7.318 7.643 1.00 96.88 84 MET A O 1
ATOM 706 N N . LEU A 1 85 ? -5.888 -8.711 7.830 1.00 97.12 85 LEU A N 1
ATOM 707 C CA . LEU A 1 85 ? -5.782 -8.874 9.283 1.00 97.12 85 LEU A CA 1
ATOM 708 C C . LEU A 1 85 ? -4.460 -9.539 9.682 1.00 97.12 85 LEU A C 1
ATOM 710 O O . LEU A 1 85 ? -3.794 -9.077 10.610 1.00 97.12 85 LEU A O 1
ATOM 714 N N . ALA A 1 86 ? -4.046 -10.595 8.976 1.00 96.75 86 ALA A N 1
ATOM 715 C CA . ALA A 1 86 ? -2.779 -11.282 9.228 1.00 96.75 86 ALA A CA 1
ATOM 716 C C . ALA A 1 86 ? -1.558 -10.376 8.988 1.00 96.75 86 ALA A C 1
ATOM 718 O O . ALA A 1 86 ? -0.505 -10.573 9.597 1.00 96.75 86 ALA A O 1
ATOM 719 N N . TRP A 1 87 ? -1.691 -9.340 8.161 1.00 96.81 87 TRP A N 1
ATOM 720 C CA . TRP A 1 87 ? -0.673 -8.307 7.972 1.00 96.81 87 TRP A CA 1
ATOM 721 C C . TRP A 1 87 ? -0.667 -7.221 9.047 1.00 96.81 87 TRP A C 1
ATOM 723 O O . TRP A 1 87 ? 0.166 -6.318 8.977 1.00 96.81 87 TRP A O 1
ATOM 733 N N . GLY A 1 88 ? -1.557 -7.301 10.036 1.00 96.88 88 GLY A N 1
ATOM 734 C CA . GLY A 1 88 ? -1.662 -6.331 11.122 1.00 96.88 88 GLY A CA 1
ATOM 735 C C . GLY A 1 88 ? -2.530 -5.116 10.792 1.00 96.88 88 GLY A C 1
ATOM 736 O O . GLY A 1 88 ? -2.482 -4.130 11.526 1.00 96.88 88 GLY A O 1
ATOM 737 N N . MET A 1 89 ? -3.324 -5.158 9.715 1.00 97.06 89 MET A N 1
ATOM 738 C CA . MET A 1 89 ? -4.259 -4.073 9.411 1.00 97.06 89 MET A CA 1
ATOM 739 C C . MET A 1 89 ? -5.393 -4.036 10.438 1.00 97.06 89 MET A C 1
ATOM 741 O O . MET A 1 89 ? -5.931 -5.067 10.846 1.00 97.06 89 MET A O 1
ATOM 745 N N . SER A 1 90 ? -5.756 -2.831 10.874 1.00 95.94 90 SER A N 1
ATOM 746 C CA . SER A 1 90 ? -6.911 -2.622 11.745 1.00 95.94 90 SER A CA 1
ATOM 747 C C . SER A 1 90 ? -8.217 -2.789 10.960 1.00 95.94 90 SER A C 1
ATOM 749 O O . SER A 1 90 ? -8.230 -2.690 9.732 1.00 95.94 90 SER A O 1
ATOM 751 N N . LYS A 1 91 ? -9.340 -2.989 11.662 1.00 94.62 91 LYS A N 1
ATOM 752 C CA . LYS A 1 91 ? -10.651 -3.086 11.005 1.00 94.62 91 LYS A CA 1
ATOM 753 C C . LYS A 1 91 ? -10.985 -1.821 10.204 1.00 94.62 91 LYS A C 1
ATOM 755 O O . LYS A 1 91 ? -11.437 -1.938 9.078 1.00 94.62 91 LYS A O 1
ATOM 760 N N . ASN A 1 92 ? -10.635 -0.640 10.717 1.00 93.50 92 ASN A N 1
ATOM 761 C CA . ASN A 1 92 ? -10.830 0.624 10.001 1.00 93.50 92 ASN A CA 1
ATOM 762 C C . ASN A 1 92 ? -10.017 0.686 8.698 1.00 93.50 92 ASN A C 1
ATOM 764 O O . ASN A 1 92 ? -10.534 1.127 7.677 1.00 93.50 92 ASN A O 1
ATOM 768 N N . MET A 1 93 ? -8.763 0.217 8.715 1.00 95.00 93 MET A N 1
ATOM 769 C CA . MET A 1 93 ? -7.931 0.172 7.506 1.00 95.00 93 MET A CA 1
ATOM 770 C C . MET A 1 93 ? -8.532 -0.774 6.467 1.00 95.00 93 MET A C 1
ATOM 772 O O . MET A 1 93 ? -8.538 -0.456 5.284 1.00 95.00 93 MET A O 1
ATOM 776 N N . ILE A 1 94 ? -9.035 -1.929 6.907 1.00 96.00 94 ILE A N 1
ATOM 777 C CA . ILE A 1 94 ? -9.676 -2.919 6.036 1.00 96.00 94 ILE A CA 1
ATOM 778 C C . ILE A 1 94 ? -10.964 -2.356 5.447 1.00 96.00 94 ILE A C 1
ATOM 780 O O . ILE A 1 94 ? -11.150 -2.430 4.239 1.00 96.00 94 ILE A O 1
ATOM 784 N N . ASP A 1 95 ? -11.811 -1.738 6.264 1.00 93.81 95 ASP A N 1
ATOM 785 C CA . ASP A 1 95 ? -13.059 -1.137 5.800 1.00 93.81 95 ASP A CA 1
ATOM 786 C C . ASP A 1 95 ? -12.785 -0.001 4.789 1.00 93.81 95 ASP A C 1
ATOM 788 O O . ASP A 1 95 ? -13.484 0.098 3.781 1.00 93.81 95 ASP A O 1
ATOM 792 N N . ASP A 1 96 ? -11.711 0.785 4.973 1.00 92.31 96 ASP A N 1
ATOM 793 C CA . ASP A 1 96 ? -11.225 1.742 3.963 1.00 92.31 96 ASP A CA 1
ATOM 794 C C . ASP A 1 96 ? -10.791 1.041 2.664 1.00 92.31 96 ASP A C 1
ATOM 796 O O . ASP A 1 96 ? -11.174 1.482 1.580 1.00 92.31 96 ASP A O 1
ATOM 800 N N . GLN A 1 97 ? -10.036 -0.064 2.739 1.00 94.88 97 GLN A N 1
ATOM 801 C CA . GLN A 1 97 ? -9.646 -0.823 1.543 1.00 94.88 97 GLN A CA 1
ATOM 802 C C . GLN A 1 97 ? -10.858 -1.390 0.801 1.00 94.88 97 GLN A C 1
ATOM 804 O O . GLN A 1 97 ? -10.930 -1.270 -0.423 1.00 94.88 97 GLN A O 1
ATOM 809 N N . MET A 1 98 ? -11.822 -1.964 1.520 1.00 92.62 98 MET A N 1
ATOM 810 C CA . MET A 1 98 ? -13.035 -2.522 0.924 1.00 92.62 98 MET A CA 1
ATOM 811 C C . MET A 1 98 ? -13.907 -1.423 0.308 1.00 92.62 98 MET A C 1
ATOM 813 O O . MET A 1 98 ? -14.377 -1.573 -0.816 1.00 92.62 98 MET A O 1
ATOM 817 N N . GLY A 1 99 ? -14.034 -0.265 0.962 1.00 89.38 99 GLY A N 1
ATOM 818 C CA . GLY A 1 99 ? -14.767 0.882 0.414 1.00 89.38 99 GLY A CA 1
ATOM 819 C C . GLY A 1 99 ? -14.184 1.429 -0.899 1.00 89.38 99 GLY A C 1
ATOM 820 O O . GLY A 1 99 ? -14.925 1.957 -1.733 1.00 89.38 99 GLY A O 1
ATOM 821 N N . ARG A 1 100 ? -12.870 1.275 -1.126 1.00 89.88 100 ARG A N 1
ATOM 822 C CA . ARG A 1 100 ? -12.206 1.641 -2.394 1.00 89.88 100 ARG A CA 1
ATOM 823 C C . ARG A 1 100 ? -12.532 0.682 -3.545 1.00 89.88 100 ARG A C 1
ATOM 825 O O . ARG A 1 100 ? -12.467 1.099 -4.700 1.00 89.88 100 ARG A O 1
ATOM 832 N N . VAL A 1 101 ? -12.895 -0.572 -3.255 1.00 90.25 101 VAL A N 1
ATOM 833 C CA . VAL A 1 101 ? -13.269 -1.558 -4.286 1.00 90.25 101 VAL A CA 1
ATOM 834 C C . VAL A 1 101 ? -14.535 -1.102 -5.008 1.00 90.25 101 VAL A C 1
AT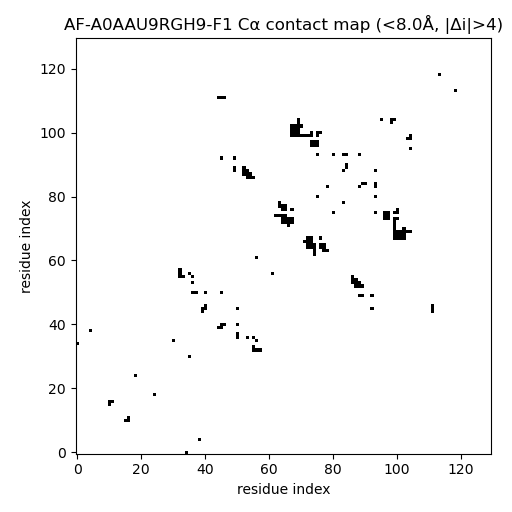OM 836 O O . VAL A 1 101 ? -14.526 -0.961 -6.230 1.00 90.25 101 VAL A O 1
ATOM 839 N N . ASP A 1 102 ? -15.580 -0.788 -4.239 1.00 81.69 102 ASP A N 1
ATOM 840 C CA . ASP A 1 102 ? -16.930 -0.536 -4.759 1.00 81.69 102 ASP A CA 1
ATOM 841 C C . ASP A 1 102 ? -17.222 0.947 -5.051 1.00 81.69 102 ASP A C 1
ATOM 843 O O . ASP A 1 102 ? -18.281 1.286 -5.580 1.00 81.69 102 ASP A O 1
ATOM 847 N N . GLY A 1 103 ? -16.307 1.860 -4.703 1.00 72.56 103 GLY A N 1
ATOM 848 C CA . GLY A 1 103 ? -16.502 3.299 -4.911 1.00 72.56 103 GLY A CA 1
ATOM 849 C C . GLY A 1 103 ? -17.470 3.963 -3.926 1.00 72.56 103 GLY A C 1
ATOM 850 O O . GLY A 1 103 ? -17.800 5.133 -4.097 1.00 72.56 103 GLY A O 1
ATOM 851 N N . SER A 1 104 ? -17.907 3.264 -2.874 1.00 64.81 104 SER A N 1
ATOM 852 C CA . SER A 1 104 ? -18.889 3.761 -1.897 1.00 64.81 104 SER A CA 1
ATOM 853 C C . SER A 1 104 ? -18.272 4.601 -0.773 1.00 64.81 104 SER A C 1
ATOM 855 O O . SER A 1 104 ? -18.809 4.653 0.335 1.00 64.81 104 SER A O 1
ATOM 857 N N . ARG A 1 105 ? -17.095 5.184 -1.006 1.00 61.44 105 ARG A N 1
ATOM 858 C CA . ARG A 1 105 ? -16.272 5.758 0.054 1.00 61.44 105 ARG A CA 1
ATOM 859 C C . ARG A 1 105 ? -16.940 7.000 0.652 1.00 61.44 105 ARG A C 1
ATOM 861 O O . ARG A 1 105 ? -17.065 8.020 -0.022 1.00 61.44 105 ARG A O 1
ATOM 868 N N . ASP A 1 106 ? -17.306 6.931 1.930 1.00 53.44 106 ASP A N 1
ATOM 869 C CA . ASP A 1 106 ? -17.557 8.126 2.735 1.00 53.44 106 ASP A CA 1
ATOM 870 C C . ASP A 1 106 ? -16.211 8.840 2.934 1.00 53.44 106 ASP A C 1
ATOM 872 O O . ASP A 1 106 ? -15.216 8.230 3.332 1.00 53.44 106 ASP A O 1
ATOM 876 N N . THR A 1 107 ? -16.144 10.137 2.641 1.00 52.16 107 THR A N 1
ATOM 877 C CA . THR A 1 107 ? -14.917 10.961 2.644 1.00 52.16 107 THR A CA 1
ATOM 878 C C . THR A 1 107 ? -14.359 11.233 4.051 1.00 52.16 107 THR A C 1
ATOM 880 O O . THR A 1 107 ? -13.741 12.262 4.294 1.00 52.16 107 THR A O 1
ATOM 883 N N . SER A 1 108 ? -14.590 10.344 5.018 1.00 47.88 108 SER A N 1
ATOM 884 C CA . SER A 1 108 ? -14.378 10.611 6.443 1.00 47.88 108 SER A CA 1
ATOM 885 C C . SER A 1 108 ? -12.936 10.421 6.932 1.00 47.88 108 SER A C 1
ATOM 887 O O . SER A 1 108 ? -12.681 10.679 8.107 1.00 47.88 108 SER A O 1
ATOM 889 N N . ASN A 1 109 ? -11.991 9.982 6.092 1.00 49.25 109 ASN A N 1
ATOM 890 C CA . ASN A 1 109 ? -10.627 9.664 6.545 1.00 49.25 109 ASN A CA 1
ATOM 891 C C . ASN A 1 109 ? -9.586 10.777 6.306 1.00 49.25 109 ASN A C 1
ATOM 893 O O . ASN A 1 109 ? -8.392 10.502 6.245 1.00 49.25 109 ASN A O 1
ATOM 897 N N . ASP A 1 110 ? -10.014 12.042 6.227 1.00 51.12 110 ASP A N 1
ATOM 898 C CA . ASP A 1 110 ? -9.112 13.212 6.220 1.00 51.12 110 ASP A CA 1
ATOM 899 C C . ASP A 1 110 ? -8.428 13.475 7.582 1.00 51.12 110 ASP A C 1
ATOM 901 O O . ASP A 1 110 ? -7.741 14.479 7.768 1.00 51.12 110 ASP A O 1
ATOM 905 N N . CYS A 1 111 ? -8.571 12.583 8.561 1.00 47.97 111 CYS A N 1
ATOM 906 C CA . CYS A 1 111 ? -7.952 12.743 9.871 1.00 47.97 111 CYS A CA 1
ATOM 907 C C . CYS A 1 111 ? -6.568 12.087 9.943 1.00 47.97 111 CYS A C 1
ATOM 909 O O . CYS A 1 111 ? -6.366 11.130 10.684 1.00 47.97 111 CYS A O 1
ATOM 911 N N . CYS A 1 112 ? -5.586 12.692 9.274 1.00 44.22 112 CYS A N 1
ATOM 912 C CA . CYS A 1 112 ? -4.221 12.697 9.801 1.00 44.22 112 CYS A CA 1
ATOM 913 C C . CYS A 1 112 ? -3.872 14.146 10.188 1.00 44.22 112 CYS A C 1
ATOM 915 O O . CYS A 1 112 ? -3.460 14.919 9.326 1.00 44.22 112 CYS A O 1
ATOM 917 N N . PRO A 1 113 ? -4.069 14.550 11.464 1.00 40.56 113 PRO A N 1
ATOM 918 C CA . PRO A 1 113 ? -3.710 15.888 11.947 1.00 40.56 113 PRO A CA 1
ATOM 919 C C . PRO A 1 113 ? -2.198 16.114 11.983 1.00 40.56 113 PRO A C 1
ATOM 921 O O . PRO A 1 113 ? -1.752 17.246 12.092 1.00 40.56 113 PRO A O 1
ATOM 924 N N . LEU A 1 114 ? -1.414 15.038 11.901 1.00 43.50 114 LEU A N 1
ATOM 925 C CA . LEU A 1 114 ? 0.021 15.102 11.694 1.00 43.50 114 LEU A CA 1
ATOM 926 C C . LEU A 1 114 ? 0.257 14.920 10.204 1.00 43.50 114 LEU A C 1
ATOM 928 O O . LEU A 1 114 ? 0.433 13.805 9.706 1.00 43.50 114 LEU A O 1
ATOM 932 N N . HIS A 1 115 ? 0.199 16.037 9.486 1.00 51.78 115 HIS A N 1
ATOM 933 C CA . HIS A 1 115 ? 0.845 16.143 8.194 1.00 51.78 115 HIS A CA 1
ATOM 934 C C . HIS A 1 115 ? 2.298 15.727 8.448 1.00 51.78 115 HIS A C 1
ATOM 936 O O . HIS A 1 115 ? 3.026 16.423 9.144 1.00 51.78 115 HIS A O 1
ATOM 942 N N . LEU A 1 116 ? 2.694 14.531 8.003 1.00 48.25 116 LEU A N 1
ATOM 943 C CA . LEU A 1 116 ? 4.066 14.034 8.163 1.00 48.25 116 LEU A CA 1
ATOM 944 C C . LEU A 1 116 ? 5.085 15.064 7.667 1.00 48.25 116 LEU A C 1
ATOM 946 O O . LEU A 1 116 ? 6.201 15.082 8.172 1.00 48.25 116 LEU A O 1
ATOM 950 N N . ASP A 1 117 ? 4.689 15.927 6.730 1.00 49.91 117 ASP A N 1
ATOM 951 C CA . ASP A 1 117 ? 5.531 17.021 6.266 1.00 49.91 117 ASP A CA 1
ATOM 952 C C . ASP A 1 117 ? 5.838 18.026 7.406 1.00 49.91 117 ASP A C 1
ATOM 954 O O . ASP A 1 117 ? 6.985 18.418 7.537 1.00 49.91 117 ASP A O 1
ATOM 958 N N . GLU A 1 118 ? 4.929 18.285 8.359 1.00 50.72 118 GLU A N 1
ATOM 959 C CA . GLU A 1 118 ? 5.183 19.149 9.535 1.00 50.72 118 GLU A CA 1
ATOM 960 C C . GLU A 1 118 ? 6.223 18.541 10.506 1.00 50.72 118 GLU A C 1
ATOM 962 O O . GLU A 1 118 ? 7.032 19.260 1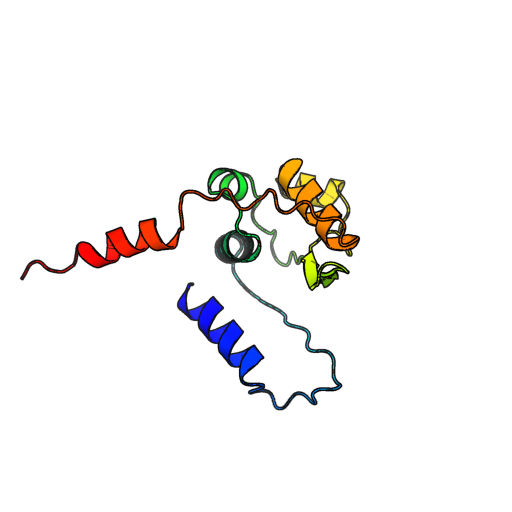1.088 1.00 50.72 118 GLU A O 1
ATOM 967 N N . TYR A 1 119 ? 6.267 17.206 10.654 1.00 49.69 119 TYR A N 1
ATOM 968 C CA . TYR A 1 119 ? 7.281 16.519 11.478 1.00 49.69 119 TYR A CA 1
ATOM 969 C C . TYR A 1 119 ? 8.691 16.596 10.871 1.00 49.69 119 TYR A C 1
ATOM 971 O O . TYR A 1 119 ? 9.673 16.607 11.612 1.00 49.69 119 TYR A O 1
ATOM 979 N N . PHE A 1 120 ? 8.802 16.625 9.541 1.00 50.97 120 PHE A N 1
ATOM 980 C CA . PHE A 1 120 ? 10.091 16.680 8.849 1.00 50.97 120 PHE A CA 1
ATOM 981 C C . PHE A 1 120 ? 10.528 18.113 8.510 1.00 50.97 120 PHE A C 1
ATOM 983 O O . PHE A 1 120 ? 11.729 18.358 8.521 1.00 50.97 120 PHE A O 1
ATOM 990 N N . ASP A 1 121 ? 9.601 19.062 8.344 1.00 55.84 121 ASP A N 1
ATOM 991 C CA . ASP A 1 121 ? 9.903 20.501 8.276 1.00 55.84 121 ASP A CA 1
ATOM 992 C C . ASP A 1 121 ? 10.587 20.977 9.573 1.00 55.84 121 ASP A C 1
ATOM 994 O O . ASP A 1 121 ? 11.553 21.733 9.539 1.00 55.84 121 ASP A O 1
ATOM 998 N N . LEU A 1 122 ? 10.171 20.439 10.726 1.00 54.53 122 LEU A N 1
ATOM 999 C CA . LEU A 1 122 ? 10.818 20.670 12.027 1.00 54.53 122 LEU A CA 1
ATOM 1000 C C . LEU A 1 122 ? 12.254 20.125 12.125 1.00 54.53 122 LEU A C 1
ATOM 1002 O O . LEU A 1 122 ? 12.995 20.536 13.017 1.00 54.53 122 LEU A O 1
ATOM 1006 N N . LEU A 1 123 ? 12.644 19.183 11.261 1.00 52.19 123 LEU A N 1
ATOM 1007 C CA . LEU A 1 123 ? 14.003 18.633 11.221 1.00 52.19 123 LEU A CA 1
ATOM 1008 C C . LEU A 1 123 ? 14.911 19.408 10.257 1.00 52.19 123 LEU A C 1
ATOM 1010 O O . LEU A 1 123 ? 16.123 19.414 10.463 1.00 52.19 123 LEU A O 1
ATOM 1014 N N . ASP A 1 124 ? 14.338 20.086 9.261 1.00 52.59 124 ASP A N 1
ATOM 1015 C CA . ASP A 1 124 ? 15.075 20.979 8.360 1.00 52.59 124 ASP A CA 1
ATOM 1016 C C . ASP A 1 124 ? 15.439 22.319 9.041 1.00 52.59 124 ASP A C 1
ATOM 1018 O O . ASP A 1 124 ? 16.383 22.978 8.614 1.00 52.59 124 ASP A O 1
ATOM 1022 N N . GLU A 1 125 ? 14.766 22.712 10.133 1.00 52.69 125 GLU A N 1
ATOM 1023 C CA . GLU A 1 125 ? 15.071 23.956 10.868 1.00 52.69 125 GLU A CA 1
ATOM 1024 C C . GLU A 1 125 ? 16.243 23.853 11.871 1.00 52.69 125 GLU A C 1
ATOM 1026 O O . GLU A 1 125 ? 16.641 24.868 12.442 1.00 52.69 125 GLU A O 1
ATOM 1031 N N . THR A 1 126 ? 16.823 22.668 12.113 1.00 49.91 126 THR A N 1
ATOM 1032 C CA . THR A 1 126 ? 17.869 22.499 13.151 1.00 49.91 126 THR A CA 1
ATOM 1033 C C . THR A 1 126 ? 19.318 22.488 12.654 1.00 49.91 126 THR A C 1
ATOM 1035 O O . THR A 1 126 ? 20.216 22.344 13.481 1.00 49.91 126 THR A O 1
ATOM 1038 N N . ASP A 1 127 ? 19.570 22.668 11.354 1.00 51.00 127 ASP A N 1
ATOM 1039 C CA . ASP A 1 127 ? 20.929 22.605 10.781 1.00 51.00 127 ASP A CA 1
ATOM 1040 C C . ASP A 1 127 ? 21.573 23.978 10.472 1.00 51.00 127 ASP A C 1
ATOM 1042 O O . ASP A 1 127 ? 22.664 24.022 9.906 1.00 51.00 127 ASP A O 1
ATOM 1046 N N . ASP A 1 128 ? 20.978 25.094 10.912 1.00 53.75 128 ASP A N 1
ATOM 1047 C CA . ASP A 1 128 ? 21.575 26.437 10.797 1.00 53.75 128 ASP A CA 1
ATOM 1048 C C . ASP A 1 128 ? 22.074 26.972 12.164 1.00 53.75 128 ASP A C 1
ATOM 1050 O O . ASP A 1 128 ? 21.508 27.903 12.738 1.00 53.75 128 ASP A O 1
ATOM 1054 N N . GLU A 1 129 ? 23.173 26.415 12.685 1.00 48.56 129 GLU A N 1
ATOM 1055 C CA . GLU A 1 129 ? 24.072 27.134 13.608 1.00 48.56 129 GLU A CA 1
ATOM 1056 C C . GLU A 1 129 ? 25.524 27.056 13.095 1.00 48.56 129 GLU A C 1
ATOM 1058 O O . GLU A 1 129 ? 26.257 26.119 13.412 1.00 48.56 129 GLU A O 1
ATOM 1063 N N . ASP A 1 130 ? 25.925 28.076 12.325 1.00 41.22 130 ASP A N 1
ATOM 1064 C CA . ASP A 1 130 ? 27.316 28.517 12.108 1.00 41.22 130 ASP A CA 1
ATOM 1065 C C . ASP A 1 130 ? 27.455 29.999 12.517 1.00 41.22 130 ASP A C 1
ATOM 1067 O O . ASP A 1 130 ? 26.636 30.834 12.055 1.00 41.22 130 ASP A O 1
#

Foldseek 3Di:
DVCVVVVVVCCVVVCVVVADPVDDDDDDDDDFQLVVLVVVCVQLVNEPVQSVQFDGADDVDDADWDQAPLRHTARVVPDDPVVCVVRRGDPVRVVQRVCRRHNVDDPPPPPPPCPVVVVVVVVVVPPPDD

Nearest PDB structures (foldseek):
  5zwm-assembly1_L  TM=1.919E-01  e=8.255E-01  Saccharomyces cerevisiae S288C
  5nrl-assembly1_F  TM=1.896E-01  e=3.615E+00  Saccharomyces cerevisiae
  5gap-assembly1_F  TM=2.238E-01  e=5.409E+00  Saccharomyces cerevisiae

Secondary structure (DSSP, 8-state):
-HHHHHHHHHHHHTTTT---TTSPP-------HHHHHHHHHHHHT--HHHHHHPPPPPTT-----EE-TTSSEESTTTS-HHHHHHTT--HHHHHHHHHHHHT---STT----S-HHHHHHHHHTTS---

Organism: Thlaspi arvense (NCBI:txid13288)